Protein AF-A0A0R3K011-F1 (afdb_monomer_lite)

Sequence (76 aa):
MKKGIFAVILIAILGTIIIGAYFMGILTAVFSTGAPKFLGIIIGLIAFSIIGALIYVALERIKEIKEGKEDDISKY

Structure (mmCIF, N/CA/C/O backbone):
data_AF-A0A0R3K011-F1
#
_entry.id   AF-A0A0R3K011-F1
#
loop_
_atom_site.group_PDB
_atom_site.id
_atom_site.type_symbol
_atom_site.label_atom_id
_atom_site.label_alt_id
_atom_site.label_comp_id
_atom_site.label_asym_id
_atom_site.label_entity_id
_atom_site.label_seq_id
_atom_site.pdbx_PDB_ins_code
_atom_site.Cartn_x
_atom_site.Cartn_y
_atom_site.Cartn_z
_atom_site.occupancy
_atom_site.B_iso_or_equiv
_atom_site.auth_seq_id
_atom_site.auth_comp_id
_atom_site.auth_asym_id
_atom_site.auth_atom_id
_atom_site.pdbx_PDB_model_num
ATOM 1 N N . MET A 1 1 ? -11.417 9.876 20.736 1.00 58.84 1 MET A N 1
ATOM 2 C CA . MET A 1 1 ? -11.242 8.689 19.865 1.00 58.84 1 MET A CA 1
ATOM 3 C C . MET A 1 1 ? -10.810 7.524 20.751 1.00 58.84 1 MET A C 1
ATOM 5 O O . MET A 1 1 ? -9.916 7.742 21.561 1.00 58.84 1 MET A O 1
ATOM 9 N N . LYS A 1 2 ? -11.448 6.342 20.690 1.00 70.69 2 LYS A N 1
ATOM 10 C CA . LYS A 1 2 ? -10.983 5.170 21.467 1.00 70.69 2 LYS A CA 1
ATOM 11 C C . LYS A 1 2 ? -9.513 4.895 21.098 1.00 70.69 2 LYS A C 1
ATOM 13 O O . LYS A 1 2 ? -9.185 4.975 19.915 1.00 70.69 2 LYS A O 1
ATOM 18 N N . LYS A 1 3 ? -8.641 4.590 22.071 1.00 71.38 3 LYS A N 1
ATOM 19 C CA . LYS A 1 3 ? -7.187 4.412 21.841 1.00 71.38 3 LYS A CA 1
ATOM 20 C C . LYS A 1 3 ? -6.879 3.411 20.709 1.00 71.38 3 LYS A C 1
ATOM 22 O O . LYS A 1 3 ? -5.991 3.675 19.907 1.00 71.38 3 LYS A O 1
ATOM 27 N N . GLY A 1 4 ? -7.677 2.345 20.569 1.00 80.94 4 GLY A N 1
ATOM 28 C CA . GLY A 1 4 ? -7.542 1.362 19.483 1.00 80.94 4 GLY A CA 1
ATOM 29 C C . GLY A 1 4 ? -7.753 1.933 18.074 1.00 80.94 4 GLY A C 1
ATOM 30 O O . GLY A 1 4 ? -7.001 1.610 17.164 1.00 80.94 4 GLY A O 1
ATOM 31 N N . ILE A 1 5 ? -8.692 2.870 17.889 1.00 87.56 5 ILE A N 1
ATOM 32 C CA . ILE A 1 5 ? -8.933 3.501 16.575 1.00 87.56 5 ILE A CA 1
ATOM 33 C C . ILE A 1 5 ? -7.719 4.334 16.144 1.00 87.56 5 ILE A C 1
ATOM 35 O O . ILE A 1 5 ? -7.369 4.351 14.968 1.00 87.56 5 ILE A O 1
ATOM 39 N N . PHE A 1 6 ? -7.061 5.012 17.091 1.00 88.00 6 PHE A N 1
ATOM 40 C CA . PHE A 1 6 ? -5.849 5.778 16.792 1.00 88.00 6 PHE A CA 1
ATOM 41 C C . PHE A 1 6 ? -4.708 4.869 16.328 1.00 88.00 6 PHE A C 1
ATOM 43 O O . PHE A 1 6 ? -4.063 5.178 15.331 1.00 88.00 6 PHE A O 1
ATOM 50 N N . ALA A 1 7 ? -4.504 3.732 17.001 1.00 89.94 7 ALA A N 1
ATOM 51 C CA . ALA A 1 7 ? -3.498 2.752 16.603 1.00 89.94 7 ALA A CA 1
ATOM 52 C C . ALA A 1 7 ? -3.768 2.190 15.197 1.00 89.94 7 ALA A C 1
ATOM 54 O O . ALA A 1 7 ? -2.859 2.172 14.371 1.00 89.94 7 ALA A O 1
ATOM 55 N N . VAL A 1 8 ? -5.018 1.818 14.890 1.00 92.56 8 VAL A N 1
ATOM 56 C CA . VAL A 1 8 ? -5.409 1.326 13.555 1.00 92.56 8 VAL A CA 1
ATOM 57 C C . VAL A 1 8 ? -5.112 2.363 12.470 1.00 92.56 8 VAL A C 1
ATOM 59 O O . VAL A 1 8 ? -4.504 2.030 11.456 1.00 92.56 8 VAL A O 1
ATOM 62 N N . ILE A 1 9 ? -5.490 3.627 12.686 1.00 93.38 9 ILE A N 1
ATOM 63 C CA . ILE A 1 9 ? -5.231 4.708 11.723 1.00 93.38 9 ILE A CA 1
ATOM 64 C C . ILE A 1 9 ? -3.726 4.930 11.544 1.00 93.38 9 ILE A C 1
ATOM 66 O O . ILE A 1 9 ? -3.260 5.057 10.413 1.00 93.38 9 ILE A O 1
ATOM 70 N N . LEU A 1 10 ? -2.958 4.948 12.636 1.00 94.31 10 LEU A N 1
ATOM 71 C CA . LEU A 1 10 ? -1.509 5.134 12.578 1.00 94.31 10 LEU A CA 1
ATOM 72 C C . LEU A 1 10 ? -0.832 4.015 11.776 1.00 94.31 10 LEU A C 1
ATOM 74 O O . LEU A 1 10 ? -0.036 4.302 10.884 1.00 94.31 10 LEU A O 1
ATOM 78 N N . ILE A 1 11 ? -1.182 2.755 12.051 1.00 94.50 11 ILE A N 1
ATOM 79 C CA . ILE A 1 11 ? -0.660 1.594 11.317 1.00 94.50 11 ILE A CA 1
ATOM 80 C C . ILE A 1 11 ? -1.056 1.677 9.842 1.00 94.50 11 ILE A C 1
ATOM 82 O O . ILE A 1 11 ? -0.211 1.462 8.976 1.00 94.50 11 ILE A O 1
ATOM 86 N N . ALA A 1 12 ? -2.307 2.036 9.540 1.00 94.88 12 ALA A N 1
ATOM 87 C CA . ALA A 1 12 ? -2.771 2.148 8.163 1.00 94.88 12 ALA A CA 1
ATOM 88 C C . ALA A 1 12 ? -2.006 3.230 7.379 1.00 94.88 12 ALA A C 1
ATOM 90 O O . ALA A 1 12 ? -1.593 3.002 6.241 1.00 94.88 12 ALA A O 1
ATOM 91 N N . ILE A 1 13 ? -1.764 4.390 7.996 1.00 96.25 13 ILE A N 1
ATOM 92 C CA . ILE A 1 13 ? -0.995 5.484 7.391 1.00 96.25 13 ILE A CA 1
ATOM 93 C C . ILE A 1 13 ? 0.458 5.061 7.165 1.00 96.25 13 ILE A C 1
ATOM 95 O O . ILE A 1 13 ? 0.959 5.188 6.049 1.00 96.25 13 ILE A O 1
ATOM 99 N N . LEU A 1 14 ? 1.128 4.524 8.191 1.00 97.50 14 LEU A N 1
ATOM 100 C CA . LEU A 1 14 ? 2.518 4.076 8.076 1.00 97.50 14 LEU A CA 1
ATOM 101 C C . LEU A 1 14 ? 2.665 2.973 7.023 1.00 97.50 14 LEU A C 1
ATOM 103 O O . LEU A 1 14 ? 3.549 3.053 6.173 1.00 97.50 14 LEU A O 1
ATOM 107 N N . GLY A 1 15 ? 1.765 1.988 7.030 1.00 95.75 15 GLY A N 1
ATOM 108 C CA . GLY A 1 15 ? 1.729 0.920 6.035 1.00 95.75 15 GLY A CA 1
ATOM 109 C C . GLY A 1 15 ? 1.548 1.462 4.619 1.00 95.75 15 GLY A C 1
ATOM 110 O O . GLY A 1 15 ? 2.304 1.094 3.724 1.00 95.75 15 GLY A O 1
ATOM 111 N N . THR A 1 16 ? 0.618 2.401 4.426 1.00 96.38 16 THR A N 1
ATOM 112 C CA . THR A 1 16 ? 0.396 3.054 3.126 1.00 96.38 16 THR A CA 1
ATOM 113 C C . THR A 1 16 ? 1.637 3.809 2.651 1.00 96.38 16 THR A C 1
ATOM 115 O O . THR A 1 16 ? 2.008 3.686 1.487 1.00 96.38 16 THR A O 1
ATOM 118 N N . ILE A 1 17 ? 2.309 4.555 3.535 1.00 97.38 17 ILE A N 1
ATOM 119 C CA . ILE A 1 17 ? 3.530 5.302 3.196 1.00 97.38 17 ILE A CA 1
ATOM 120 C C . ILE A 1 17 ? 4.656 4.345 2.797 1.00 97.38 17 ILE A C 1
ATOM 122 O O . ILE A 1 17 ? 5.288 4.551 1.765 1.00 97.38 17 ILE A O 1
ATOM 126 N N . ILE A 1 18 ? 4.899 3.294 3.584 1.00 97.50 18 ILE A N 1
ATOM 127 C CA . ILE A 1 18 ? 5.987 2.337 3.337 1.00 97.50 18 ILE A CA 1
ATOM 128 C C . ILE A 1 18 ? 5.749 1.578 2.029 1.00 97.50 18 ILE A C 1
ATOM 130 O O . ILE A 1 18 ? 6.630 1.531 1.170 1.00 97.50 18 ILE A O 1
ATOM 134 N N . ILE A 1 19 ? 4.549 1.019 1.854 1.00 96.31 19 ILE A N 1
ATOM 135 C CA . ILE A 1 19 ? 4.172 0.277 0.646 1.00 96.31 19 ILE A CA 1
ATOM 136 C C . ILE A 1 19 ? 4.205 1.209 -0.569 1.00 96.31 19 ILE A C 1
ATOM 138 O O . ILE A 1 19 ? 4.784 0.861 -1.597 1.00 96.31 19 ILE A O 1
ATOM 142 N N . GLY A 1 20 ? 3.639 2.411 -0.441 1.00 96.75 20 GLY A N 1
ATOM 143 C CA . GLY A 1 20 ? 3.641 3.420 -1.495 1.00 96.75 20 GLY A CA 1
ATOM 144 C C . GLY A 1 20 ? 5.055 3.802 -1.924 1.00 96.75 20 GLY A C 1
ATOM 145 O O . GLY A 1 20 ? 5.360 3.761 -3.113 1.00 96.75 20 GLY A O 1
ATOM 146 N N . ALA A 1 21 ? 5.945 4.095 -0.972 1.00 97.44 21 ALA A N 1
ATOM 147 C CA . ALA A 1 21 ? 7.340 4.422 -1.255 1.00 97.44 21 ALA A CA 1
ATOM 148 C C . ALA A 1 21 ? 8.079 3.262 -1.942 1.00 97.44 21 ALA A C 1
ATOM 150 O O . ALA A 1 21 ? 8.803 3.482 -2.914 1.00 97.44 21 ALA A O 1
ATOM 151 N N . TYR A 1 22 ? 7.857 2.025 -1.487 1.00 96.81 22 TYR A N 1
ATOM 152 C CA . TYR A 1 22 ? 8.454 0.833 -2.086 1.00 96.81 22 TYR A CA 1
ATOM 153 C C . TYR A 1 22 ? 8.031 0.655 -3.552 1.00 96.81 22 TYR A C 1
ATOM 155 O O . TYR A 1 22 ? 8.883 0.567 -4.440 1.00 96.81 22 TYR A O 1
ATOM 163 N N . PHE A 1 23 ? 6.725 0.682 -3.835 1.00 96.75 23 PHE A N 1
ATOM 164 C CA . PHE A 1 23 ? 6.219 0.555 -5.205 1.00 96.75 23 PHE A CA 1
ATOM 165 C C . PHE A 1 23 ? 6.612 1.737 -6.090 1.00 96.75 23 PHE A C 1
ATOM 167 O O . PHE A 1 23 ? 6.908 1.545 -7.267 1.00 96.75 23 PHE A O 1
ATOM 174 N N . MET A 1 24 ? 6.686 2.946 -5.536 1.00 96.44 24 MET A N 1
ATOM 175 C CA . MET A 1 24 ? 7.168 4.124 -6.254 1.00 96.44 24 MET A CA 1
ATOM 176 C C . MET A 1 24 ? 8.643 3.982 -6.660 1.00 96.44 24 MET A C 1
ATOM 178 O O . MET A 1 24 ? 9.010 4.349 -7.779 1.00 96.44 24 MET A O 1
ATOM 182 N N . GLY A 1 25 ? 9.476 3.380 -5.805 1.00 96.44 25 GLY A N 1
ATOM 183 C CA . GLY A 1 25 ? 10.854 3.017 -6.139 1.00 96.44 25 GLY A CA 1
ATOM 184 C C . GLY A 1 25 ? 10.931 2.023 -7.301 1.00 96.44 25 GLY A C 1
ATOM 185 O O . GLY A 1 25 ? 11.674 2.249 -8.257 1.00 96.44 25 GLY A O 1
ATOM 186 N N . ILE A 1 26 ? 10.104 0.972 -7.273 1.00 95.31 26 ILE A N 1
ATOM 187 C CA . ILE A 1 26 ? 10.021 -0.009 -8.368 1.00 95.31 26 ILE A CA 1
ATOM 188 C C . ILE A 1 26 ? 9.572 0.661 -9.670 1.00 95.31 26 ILE A C 1
ATOM 190 O O . ILE A 1 26 ? 10.197 0.457 -10.708 1.00 95.31 26 ILE A O 1
ATOM 194 N N . LEU A 1 27 ? 8.517 1.480 -9.633 1.00 95.44 27 LEU A N 1
ATOM 195 C CA . LEU A 1 27 ? 8.030 2.189 -10.817 1.00 95.44 27 LEU A CA 1
ATOM 196 C C . LEU A 1 27 ? 9.120 3.089 -11.400 1.00 95.44 27 LEU A C 1
ATOM 198 O O . LEU A 1 27 ? 9.368 3.046 -12.603 1.00 95.44 27 LEU A O 1
ATOM 202 N N . THR A 1 28 ? 9.823 3.840 -10.552 1.00 95.62 28 THR A N 1
ATOM 203 C CA . THR A 1 28 ? 10.942 4.688 -10.982 1.00 95.62 28 THR A CA 1
ATOM 204 C C . THR A 1 28 ? 12.029 3.866 -11.674 1.00 95.62 28 THR A C 1
ATOM 206 O O . THR A 1 28 ? 12.506 4.269 -12.732 1.00 95.62 28 THR A O 1
ATOM 209 N N . ALA A 1 29 ? 12.377 2.692 -11.136 1.00 94.94 29 ALA A N 1
ATOM 210 C CA . ALA A 1 29 ? 13.343 1.783 -11.751 1.00 94.94 29 ALA A CA 1
ATOM 211 C C . ALA A 1 29 ? 12.862 1.238 -13.108 1.00 94.94 29 ALA A C 1
ATOM 213 O O . ALA A 1 29 ? 13.627 1.200 -14.071 1.00 94.94 29 ALA A O 1
ATOM 214 N N . VAL A 1 30 ? 11.586 0.858 -13.226 1.00 94.81 30 VAL A N 1
ATOM 215 C CA . VAL A 1 30 ? 11.001 0.377 -14.491 1.00 94.81 30 VAL A CA 1
ATOM 216 C C . VAL A 1 30 ? 11.052 1.464 -15.565 1.00 94.81 30 VAL A C 1
ATOM 218 O O . VAL A 1 30 ? 11.443 1.195 -16.699 1.00 94.81 30 VAL A O 1
ATOM 221 N N . PHE A 1 31 ? 10.706 2.704 -15.215 1.00 91.44 31 PHE A N 1
ATOM 222 C CA . PHE A 1 31 ? 10.716 3.813 -16.170 1.00 91.44 31 PHE A CA 1
ATOM 223 C C . PHE A 1 31 ? 12.123 4.339 -16.496 1.00 91.44 31 PHE A C 1
ATOM 225 O O . PHE A 1 31 ? 12.285 4.970 -17.540 1.00 91.44 31 PHE A O 1
ATOM 232 N N . SER A 1 32 ? 13.136 4.068 -15.664 1.00 94.19 32 SER A N 1
ATOM 233 C CA . SER A 1 32 ? 14.519 4.521 -15.882 1.00 94.19 32 SER A CA 1
ATOM 234 C C . SER A 1 32 ? 15.422 3.505 -16.592 1.00 94.19 32 SER A C 1
ATOM 236 O O . SER A 1 32 ? 16.417 3.900 -17.191 1.00 94.19 32 SER A O 1
ATOM 238 N N . THR A 1 33 ? 15.086 2.211 -16.572 1.00 91.62 33 THR A N 1
ATOM 239 C CA . THR A 1 33 ? 15.949 1.126 -17.092 1.00 91.62 33 THR A CA 1
ATOM 240 C C . THR A 1 33 ? 15.607 0.663 -18.512 1.00 91.62 33 THR A C 1
ATOM 242 O O . THR A 1 33 ? 16.151 -0.328 -18.992 1.00 91.62 33 THR A O 1
ATOM 245 N N . GLY A 1 34 ? 14.697 1.356 -19.205 1.00 90.12 34 GLY A N 1
ATOM 246 C CA . GLY A 1 34 ? 14.229 0.950 -20.538 1.00 90.12 34 GLY A CA 1
ATOM 247 C C . GLY A 1 34 ? 13.359 -0.312 -20.528 1.00 90.12 34 GLY A C 1
ATOM 248 O O . GLY A 1 34 ? 13.068 -0.867 -21.589 1.00 90.12 34 GLY A O 1
ATOM 249 N N . ALA A 1 35 ? 12.927 -0.763 -19.347 1.00 93.19 35 ALA A N 1
ATOM 250 C CA . ALA A 1 35 ? 12.017 -1.885 -19.209 1.00 93.19 35 ALA A CA 1
ATOM 251 C C . ALA A 1 35 ? 10.674 -1.602 -19.917 1.00 93.19 35 ALA A C 1
ATOM 253 O O . ALA A 1 35 ? 10.259 -0.443 -20.058 1.00 93.19 35 ALA A O 1
ATOM 254 N N . PRO A 1 36 ? 9.951 -2.648 -20.358 1.00 94.69 36 PRO A N 1
ATOM 255 C CA . PRO A 1 36 ? 8.656 -2.471 -20.996 1.00 94.69 36 PRO A CA 1
ATOM 256 C C . PRO A 1 36 ? 7.674 -1.702 -20.102 1.00 94.69 36 PRO A C 1
ATOM 258 O O . PRO A 1 36 ? 7.323 -2.145 -19.009 1.00 94.69 36 PRO A O 1
ATOM 261 N N . LYS A 1 37 ? 7.170 -0.562 -20.592 1.00 91.19 37 LYS A N 1
ATOM 262 C CA . LYS A 1 37 ? 6.308 0.350 -19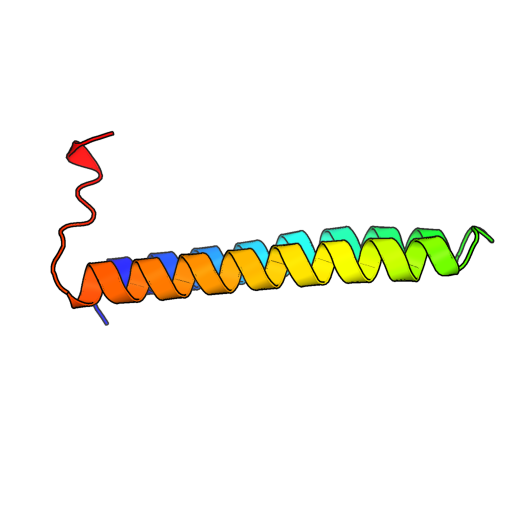.813 1.00 91.19 37 LYS A CA 1
ATOM 263 C C . LYS A 1 37 ? 5.017 -0.302 -19.305 1.00 91.19 37 LYS A C 1
ATOM 265 O O . LYS A 1 37 ? 4.493 0.113 -18.275 1.00 91.19 37 LYS A O 1
ATOM 270 N N . PHE A 1 38 ? 4.520 -1.336 -19.990 1.00 94.75 38 PHE A N 1
ATOM 271 C CA . PHE A 1 38 ? 3.331 -2.071 -19.549 1.00 94.75 38 PHE A CA 1
ATOM 272 C C . PHE A 1 38 ? 3.545 -2.773 -18.196 1.00 94.75 38 PHE A C 1
ATOM 274 O O . PHE A 1 38 ? 2.591 -2.907 -17.434 1.00 94.75 38 PHE A O 1
ATOM 281 N N . LEU A 1 39 ? 4.785 -3.150 -17.848 1.00 95.06 39 LEU A N 1
ATOM 282 C CA . LEU A 1 39 ? 5.107 -3.689 -16.523 1.00 95.06 39 LEU A CA 1
ATOM 283 C C . LEU A 1 39 ? 4.845 -2.653 -15.430 1.00 95.06 39 LEU A C 1
ATOM 285 O O . LEU A 1 39 ? 4.302 -2.997 -14.386 1.00 95.06 39 LEU A O 1
ATOM 289 N N . GLY A 1 40 ? 5.146 -1.377 -15.691 1.00 94.88 40 GLY A N 1
ATOM 290 C CA . GLY A 1 40 ? 4.832 -0.284 -14.772 1.00 94.88 40 GLY A CA 1
ATOM 291 C C . GLY A 1 40 ? 3.328 -0.152 -14.519 1.00 94.88 40 GLY A C 1
ATOM 292 O O . GLY A 1 40 ? 2.912 0.056 -13.385 1.00 94.88 40 GLY A O 1
ATOM 293 N N . ILE A 1 41 ? 2.499 -0.357 -15.548 1.00 94.44 41 ILE A N 1
ATOM 294 C CA . ILE A 1 41 ? 1.032 -0.340 -15.411 1.00 94.44 41 ILE A CA 1
ATOM 295 C C . ILE A 1 41 ? 0.560 -1.498 -14.523 1.00 94.44 41 ILE A C 1
ATOM 297 O O . ILE A 1 41 ? -0.209 -1.278 -13.590 1.00 94.44 41 ILE A O 1
ATOM 301 N N . ILE A 1 42 ? 1.052 -2.716 -14.769 1.00 97.25 42 ILE A N 1
ATOM 302 C CA . ILE A 1 42 ? 0.702 -3.901 -13.969 1.00 97.25 42 ILE A CA 1
ATOM 303 C C . ILE A 1 42 ? 1.121 -3.705 -12.505 1.00 97.25 42 ILE A C 1
ATOM 305 O O . ILE A 1 42 ? 0.321 -3.924 -11.597 1.00 97.25 42 ILE A O 1
ATOM 309 N N . ILE A 1 43 ? 2.349 -3.237 -12.269 1.00 96.19 43 ILE A 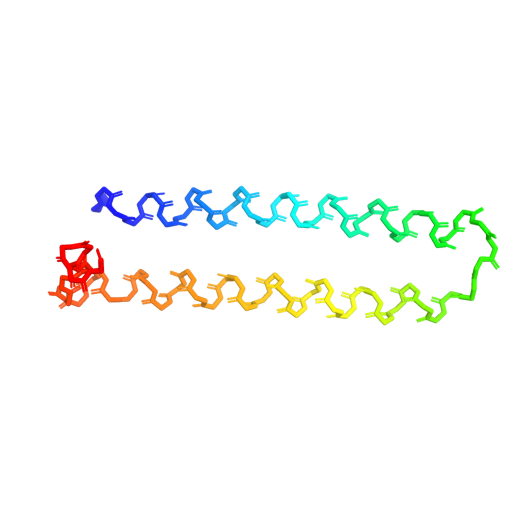N 1
ATOM 310 C CA . ILE A 1 43 ? 2.875 -2.964 -10.924 1.00 96.19 43 ILE A CA 1
ATOM 311 C C . ILE A 1 43 ? 2.048 -1.879 -10.227 1.00 96.19 43 ILE A C 1
ATOM 313 O O . ILE A 1 43 ? 1.714 -2.027 -9.054 1.00 96.19 43 ILE A O 1
ATOM 317 N N . GLY A 1 44 ? 1.665 -0.820 -10.945 1.00 95.44 44 GLY A N 1
ATOM 318 C CA . GLY A 1 44 ? 0.801 0.236 -10.419 1.00 95.44 44 GLY A CA 1
ATOM 319 C C . GLY A 1 44 ? -0.574 -0.281 -9.990 1.00 95.44 44 GLY A C 1
ATOM 320 O O . GLY A 1 44 ? -1.048 0.068 -8.910 1.00 95.44 44 GLY A O 1
ATOM 321 N N . LEU A 1 45 ? -1.192 -1.163 -10.783 1.00 97.56 45 LEU A N 1
ATOM 322 C CA . LEU A 1 45 ? -2.472 -1.793 -10.437 1.00 97.56 45 LEU A CA 1
ATOM 323 C C . LEU A 1 45 ? -2.363 -2.686 -9.194 1.00 97.56 45 LEU A C 1
ATOM 325 O O . LEU A 1 45 ? -3.246 -2.654 -8.334 1.00 97.56 45 LEU A O 1
ATOM 329 N N . ILE A 1 46 ? -1.271 -3.446 -9.071 1.00 97.31 46 ILE A N 1
ATOM 330 C CA . ILE A 1 46 ? -0.993 -4.266 -7.884 1.00 97.31 46 ILE A CA 1
ATOM 331 C C . ILE A 1 46 ? -0.830 -3.371 -6.651 1.00 97.31 46 ILE A C 1
ATOM 333 O O . ILE A 1 46 ? -1.491 -3.600 -5.639 1.00 97.31 46 ILE A O 1
ATOM 337 N N . ALA A 1 47 ? -0.010 -2.322 -6.745 1.00 96.19 47 ALA A N 1
ATOM 338 C CA . ALA A 1 47 ? 0.214 -1.375 -5.655 1.00 96.19 47 ALA A CA 1
ATOM 339 C C . ALA A 1 47 ? -1.100 -0.733 -5.186 1.00 96.19 47 ALA A C 1
ATOM 341 O O . ALA A 1 47 ? -1.389 -0.691 -3.989 1.00 96.19 47 ALA A O 1
ATOM 342 N N . PHE A 1 48 ? -1.928 -0.289 -6.136 1.00 96.69 48 PHE A N 1
ATOM 343 C CA . PHE A 1 48 ? -3.223 0.319 -5.846 1.00 96.69 48 PHE A CA 1
ATOM 344 C C . PHE A 1 48 ? -4.179 -0.667 -5.165 1.00 96.69 48 PHE A C 1
ATOM 346 O O . PHE A 1 48 ? -4.839 -0.314 -4.190 1.00 96.69 48 PHE A O 1
ATOM 353 N N . SER A 1 49 ? -4.203 -1.921 -5.626 1.00 97.56 49 SER A N 1
ATOM 354 C CA . SER A 1 49 ? -5.028 -2.979 -5.033 1.00 97.56 49 SER A CA 1
ATOM 355 C C . SER A 1 49 ? -4.617 -3.284 -3.589 1.00 97.56 49 SER A C 1
ATOM 357 O O . SER A 1 49 ? -5.478 -3.422 -2.723 1.00 97.56 49 SER A O 1
ATOM 359 N N . ILE A 1 50 ? -3.311 -3.328 -3.303 1.00 96.62 50 ILE A N 1
ATOM 360 C CA . ILE A 1 50 ? -2.783 -3.565 -1.951 1.00 96.62 50 ILE A CA 1
ATOM 361 C C . ILE A 1 50 ? -3.146 -2.412 -1.011 1.00 96.62 50 ILE A C 1
ATOM 363 O O . ILE A 1 50 ? -3.626 -2.652 0.096 1.00 96.62 50 ILE A O 1
ATOM 367 N N . ILE A 1 51 ? -2.960 -1.162 -1.445 1.00 96.00 51 ILE A N 1
ATOM 368 C CA . ILE A 1 51 ? -3.337 0.013 -0.646 1.00 96.00 51 ILE A CA 1
ATOM 369 C C . ILE A 1 51 ? -4.850 0.020 -0.395 1.00 96.00 51 ILE A C 1
ATOM 371 O O . ILE A 1 51 ? -5.285 0.237 0.734 1.00 96.00 51 ILE A O 1
ATOM 375 N N . GLY A 1 52 ? -5.657 -0.276 -1.418 1.00 96.06 52 GLY A N 1
ATOM 376 C CA . GLY A 1 52 ? -7.108 -0.396 -1.284 1.00 96.06 52 GLY A CA 1
ATOM 377 C C . GLY A 1 52 ? -7.519 -1.456 -0.260 1.00 96.06 52 GLY A C 1
ATOM 378 O O . GLY A 1 52 ? -8.348 -1.180 0.607 1.00 96.06 52 GLY A O 1
ATOM 379 N N . ALA A 1 53 ? -6.897 -2.638 -0.301 1.00 97.12 53 ALA A N 1
ATOM 380 C CA . ALA A 1 53 ? -7.134 -3.701 0.674 1.00 97.12 53 ALA A CA 1
ATOM 381 C C . ALA A 1 53 ? -6.747 -3.277 2.101 1.00 97.12 53 ALA A C 1
ATOM 383 O O . ALA A 1 53 ? -7.495 -3.523 3.045 1.00 97.12 53 ALA A O 1
ATOM 384 N N . LEU A 1 54 ? -5.620 -2.582 2.262 1.00 95.56 54 LEU A N 1
ATOM 385 C CA . LEU A 1 54 ? -5.156 -2.082 3.556 1.00 95.56 54 LEU A CA 1
ATOM 386 C C . LEU A 1 54 ? -6.130 -1.054 4.153 1.00 95.56 54 LEU A C 1
ATOM 388 O O . LEU A 1 54 ? -6.461 -1.128 5.338 1.00 95.56 54 LEU A O 1
ATOM 392 N N . ILE A 1 55 ? -6.655 -0.145 3.326 1.00 94.75 55 ILE A N 1
ATOM 393 C CA . ILE A 1 55 ? -7.699 0.806 3.733 1.00 94.75 55 ILE A CA 1
ATOM 394 C C . ILE A 1 55 ? -8.985 0.061 4.112 1.00 94.75 55 ILE A C 1
ATOM 396 O O . ILE A 1 55 ? -9.577 0.365 5.147 1.00 94.75 55 ILE A O 1
ATOM 400 N N . TYR A 1 56 ? -9.413 -0.918 3.309 1.00 96.25 56 TYR A N 1
ATOM 401 C CA . TYR A 1 56 ? -10.618 -1.707 3.579 1.00 96.25 56 TYR A CA 1
ATOM 402 C C . TYR A 1 56 ? -10.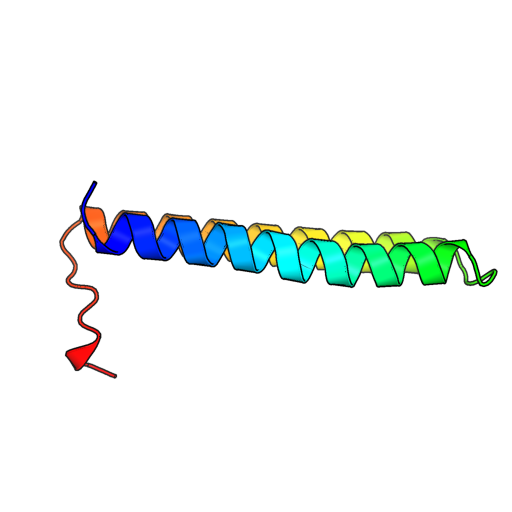546 -2.405 4.945 1.00 96.25 56 TYR A C 1
ATOM 404 O O . TYR A 1 56 ? -11.447 -2.233 5.767 1.00 96.25 56 TYR A O 1
ATOM 412 N N . VAL A 1 57 ? -9.439 -3.102 5.222 1.00 94.56 57 VAL A N 1
ATOM 413 C CA . VAL A 1 57 ? -9.209 -3.778 6.508 1.00 94.56 57 VAL A CA 1
ATOM 414 C C . VAL A 1 57 ? -9.207 -2.774 7.662 1.00 94.56 57 VAL A C 1
ATOM 416 O O . VAL A 1 57 ? -9.840 -3.013 8.688 1.00 94.56 57 VAL A O 1
ATOM 419 N N . ALA A 1 58 ? -8.557 -1.616 7.505 1.00 93.69 58 ALA A N 1
ATOM 420 C CA . ALA A 1 58 ? -8.563 -0.580 8.537 1.00 93.69 58 ALA A CA 1
ATOM 421 C C . ALA A 1 58 ? -9.984 -0.067 8.836 1.00 93.69 58 ALA A C 1
ATOM 423 O O . ALA A 1 58 ? -10.343 0.122 9.999 1.00 93.69 58 ALA A O 1
ATOM 424 N N . LEU A 1 59 ? -10.817 0.125 7.808 1.00 93.75 59 LEU A N 1
ATOM 425 C CA . LEU A 1 59 ? -12.213 0.532 7.981 1.00 93.75 59 LEU A CA 1
ATOM 426 C C . LEU A 1 59 ? -13.042 -0.538 8.699 1.00 93.75 59 LEU A C 1
ATOM 428 O O . LEU A 1 59 ? -13.841 -0.190 9.569 1.00 93.75 59 LEU A O 1
ATOM 432 N N . GLU A 1 60 ? -12.855 -1.814 8.362 1.00 94.19 60 GLU A N 1
ATOM 433 C CA . GLU A 1 60 ? -13.522 -2.940 9.023 1.00 94.19 60 GLU A CA 1
ATOM 434 C C . GLU A 1 60 ? -13.148 -3.015 10.508 1.00 94.19 60 GLU A C 1
ATOM 436 O O . GLU A 1 60 ? -14.034 -3.011 11.363 1.00 94.19 60 GLU A O 1
ATOM 441 N N . ARG A 1 61 ? -11.858 -2.895 10.842 1.00 90.25 61 ARG A N 1
ATOM 442 C CA . ARG A 1 61 ? -11.399 -2.834 12.240 1.00 90.25 61 ARG A CA 1
ATOM 443 C C . ARG A 1 61 ? -11.972 -1.650 13.009 1.00 90.25 61 ARG A C 1
ATOM 445 O O . ARG A 1 61 ? -12.384 -1.782 14.159 1.00 90.25 61 ARG A O 1
ATOM 452 N N . ILE A 1 62 ? -12.057 -0.474 12.384 1.00 90.62 62 ILE A N 1
ATOM 453 C CA . ILE A 1 62 ? -12.691 0.689 13.020 1.00 90.62 62 ILE A CA 1
ATOM 454 C C . ILE A 1 62 ? -14.179 0.420 13.289 1.00 90.62 62 ILE A C 1
ATOM 456 O O . ILE A 1 62 ? -14.686 0.867 14.322 1.00 90.62 62 ILE A O 1
ATOM 460 N N . LYS A 1 63 ? -14.885 -0.283 12.390 1.00 90.31 63 LYS A N 1
ATOM 461 C CA . LYS A 1 63 ? -16.284 -0.684 12.611 1.00 90.31 63 LYS A CA 1
ATOM 462 C C . LYS A 1 63 ? -16.398 -1.649 13.791 1.00 90.31 63 LYS A C 1
ATOM 464 O O . LYS A 1 63 ? -17.183 -1.368 14.688 1.00 90.31 63 LYS A O 1
ATOM 469 N N . GLU A 1 64 ? -15.568 -2.687 13.859 1.00 88.00 64 GLU A N 1
ATOM 470 C CA . GLU A 1 64 ? -15.559 -3.655 14.971 1.00 88.00 64 GLU A CA 1
ATOM 471 C C . GLU A 1 64 ? -15.352 -2.974 16.335 1.00 88.00 64 GLU A C 1
ATOM 473 O O . GLU A 1 64 ? -16.160 -3.138 17.252 1.00 88.00 64 GLU A O 1
ATOM 478 N N . ILE A 1 65 ? -14.346 -2.094 16.441 1.00 85.56 65 ILE A N 1
ATOM 479 C CA . ILE A 1 65 ? -14.051 -1.340 17.673 1.00 85.56 65 ILE A CA 1
ATOM 480 C C . ILE A 1 65 ? -15.216 -0.411 18.071 1.00 85.56 65 ILE A C 1
ATOM 482 O O . ILE A 1 65 ? -15.445 -0.135 19.261 1.00 85.56 65 ILE A O 1
ATOM 486 N N . LYS A 1 66 ? -15.949 0.130 17.088 1.00 84.75 66 LYS A N 1
ATOM 487 C CA . LYS A 1 66 ? -17.140 0.962 17.329 1.00 84.75 66 LYS A CA 1
ATOM 488 C C . LYS A 1 66 ? -18.335 0.126 17.779 1.00 84.75 66 LYS A C 1
ATOM 490 O O . LYS A 1 66 ? -19.018 0.560 18.701 1.00 84.75 66 LYS A O 1
ATOM 495 N N . GLU A 1 67 ? -18.536 -1.047 17.186 1.00 87.56 67 GLU A N 1
ATOM 496 C CA . GLU A 1 67 ? -19.592 -2.003 17.546 1.00 87.56 67 GLU A CA 1
ATOM 497 C C . GLU A 1 67 ? -19.376 -2.642 18.923 1.00 87.56 67 GLU A C 1
ATOM 499 O O . GLU A 1 67 ? -2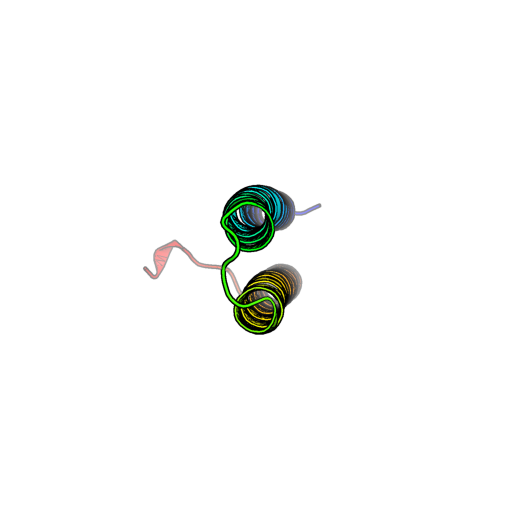0.288 -3.266 19.453 1.00 87.56 67 G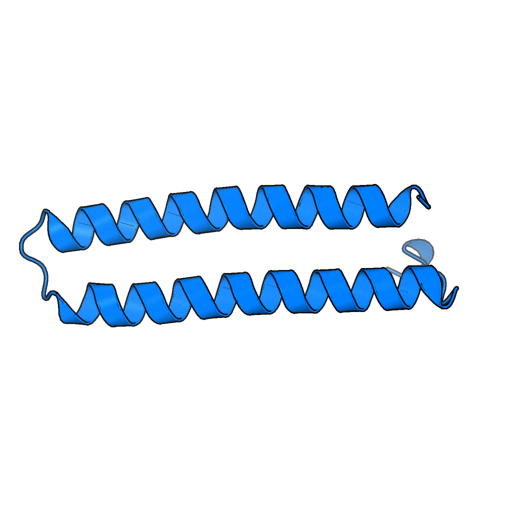LU A O 1
ATOM 504 N N . GLY A 1 68 ? -18.195 -2.476 19.529 1.00 76.00 68 GLY A N 1
ATOM 505 C CA . GLY A 1 68 ? -17.902 -3.081 20.828 1.00 76.00 68 GLY A CA 1
ATOM 506 C C . GLY A 1 68 ? -17.766 -4.599 20.745 1.00 76.00 68 GLY A C 1
ATOM 507 O O . GLY A 1 68 ? -17.784 -5.260 21.777 1.00 76.00 68 GLY A O 1
ATOM 508 N N . LYS A 1 69 ? -17.586 -5.143 19.531 1.00 66.25 69 LYS A N 1
ATOM 509 C CA . LYS A 1 69 ? -16.926 -6.432 19.356 1.00 66.25 69 LYS A CA 1
ATOM 510 C C . LYS A 1 69 ? -15.514 -6.202 19.864 1.00 66.25 69 LYS A C 1
ATOM 512 O O . LYS A 1 69 ? -14.737 -5.513 19.206 1.00 66.25 69 LYS A O 1
ATOM 517 N N . GLU A 1 70 ? -15.257 -6.613 21.102 1.00 56.47 70 GLU A N 1
ATOM 518 C CA . GLU A 1 70 ? -13.930 -6.507 21.689 1.00 56.47 70 GLU A CA 1
ATOM 519 C C . GLU A 1 70 ? -12.957 -7.143 20.697 1.00 56.47 70 GLU A C 1
ATOM 521 O O . GLU A 1 70 ? -13.082 -8.320 20.352 1.00 56.47 70 GLU A O 1
ATOM 526 N N . ASP A 1 71 ? -12.050 -6.318 20.168 1.00 59.75 71 ASP A N 1
ATOM 527 C CA . ASP A 1 71 ? -10.842 -6.760 19.481 1.00 59.75 71 ASP A CA 1
ATOM 528 C C . ASP A 1 71 ? -9.984 -7.410 20.562 1.00 59.75 71 ASP A C 1
ATOM 530 O O . ASP A 1 71 ? -9.105 -6.798 21.169 1.00 59.75 71 ASP A O 1
ATOM 534 N N . ASP A 1 72 ? -10.411 -8.607 20.946 1.00 58.09 72 ASP A N 1
ATOM 535 C CA . ASP A 1 72 ? -9.906 -9.341 22.079 1.00 58.09 72 ASP A CA 1
ATOM 536 C C . ASP A 1 72 ? -8.616 -10.010 21.609 1.00 58.09 72 ASP A C 1
ATOM 538 O O . ASP A 1 72 ? -8.561 -11.197 21.299 1.00 58.09 72 ASP A O 1
ATOM 542 N N . ILE A 1 73 ? -7.558 -9.203 21.517 1.00 54.78 73 ILE A N 1
ATOM 543 C CA . ILE A 1 73 ? -6.161 -9.629 21.341 1.00 54.78 73 ILE A CA 1
ATOM 544 C C . ILE A 1 73 ? -5.724 -10.650 22.406 1.00 54.78 73 ILE A C 1
ATOM 546 O O . ILE A 1 73 ? -4.651 -11.221 22.282 1.00 54.78 73 ILE A O 1
ATOM 550 N N . SER A 1 74 ? -6.544 -10.912 23.431 1.00 52.31 74 SER A N 1
ATOM 551 C CA . SER A 1 74 ? -6.373 -12.029 24.364 1.00 52.31 74 SER A CA 1
ATOM 552 C C . SER A 1 74 ? -6.740 -13.406 23.776 1.00 52.31 74 SER A C 1
ATOM 554 O O . SER A 1 74 ? -6.433 -14.426 24.393 1.00 52.31 74 SER A O 1
ATOM 556 N N . LYS A 1 75 ? -7.385 -13.461 22.599 1.00 43.94 75 LYS A N 1
ATOM 557 C CA . LYS A 1 75 ? -7.790 -14.705 21.914 1.00 43.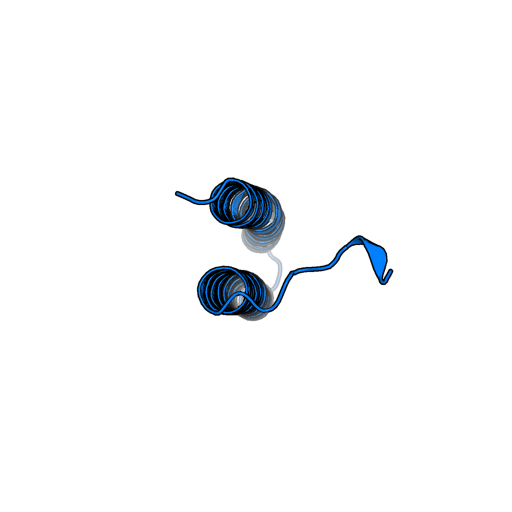94 75 LYS A CA 1
ATOM 558 C C . LYS A 1 75 ? -6.824 -15.201 20.835 1.00 43.94 75 LYS A C 1
ATOM 560 O O . LYS A 1 75 ? -7.142 -16.196 20.181 1.00 43.94 75 LYS A O 1
ATOM 565 N N . TYR A 1 76 ? -5.684 -14.540 20.648 1.00 46.91 76 TYR A N 1
ATOM 566 C CA . TYR A 1 76 ? -4.623 -14.962 19.730 1.00 46.91 76 TYR A CA 1
ATOM 567 C C . TYR A 1 76 ? -3.297 -15.121 20.465 1.00 46.91 76 TYR A C 1
ATOM 569 O O . TYR A 1 76 ? -2.959 -14.223 21.265 1.00 46.91 76 TYR A O 1
#

Secondary structure (DSSP, 8-state):
--HHHHHHHHHHHHHHHHHHHHHHHHHHHHHHTT--HHHHHHHHHHHHHHHHHHHHHHHHHHHHHHHT----GGG-

Foldseek 3Di:
DPPQLVVLVVCLVVVLVVLVVVLVVVLVCCVPVVHDNVVSVVSVVVSVVVNVVSVVVSVVSVVCVVVPVPPPPVVD

pLDDT: mean 88.56, std 13.47, range [43.94, 97.56]

Organism: Caloramator mitchellensis (NCBI:txid908809)

Radius of gyration: 16.77 Å; chains: 1; bounding box: 36×24×45 Å